Protein AF-A0A2E3DXQ2-F1 (afdb_monomer_lite)

Secondary structure (DSSP, 8-state):
-----S---EEEEEETTTTEEEEEEGGG-EEEE-TTS-EEEEEEEEETTEEEEEEEEPPHHHHHH--

Foldseek 3Di:
DDDDDDDAPWDWFQDPVVNDIDTHHLVQWDWDQDPVRFIWIWHWDQDPNDIDITIGGDDPVRSVVSD

Structure (mmCIF, N/CA/C/O backbone):
data_AF-A0A2E3DXQ2-F1
#
_entry.id   AF-A0A2E3DXQ2-F1
#
loop_
_atom_site.group_PDB
_atom_site.id
_atom_site.type_symbol
_atom_site.label_atom_id
_atom_site.label_alt_id
_atom_site.label_comp_id
_atom_site.label_asym_id
_atom_site.label_entity_id
_atom_site.label_seq_id
_atom_site.pdbx_PDB_ins_code
_atom_site.Cartn_x
_atom_site.Cartn_y
_atom_site.Cartn_z
_atom_site.occupancy
_atom_site.B_iso_or_equiv
_atom_site.auth_seq_id
_atom_site.auth_comp_id
_atom_site.auth_asym_id
_atom_site.auth_atom_id
_atom_site.pdbx_PDB_model_num
ATOM 1 N N . MET A 1 1 ? -18.425 -0.909 10.852 1.00 30.31 1 MET A N 1
ATOM 2 C CA . MET A 1 1 ? -18.834 -1.620 9.623 1.00 30.31 1 MET A CA 1
ATOM 3 C C . MET A 1 1 ? -17.639 -1.616 8.679 1.00 30.31 1 MET A C 1
ATOM 5 O O . MET A 1 1 ? -17.385 -0.596 8.060 1.00 30.31 1 MET A O 1
ATOM 9 N N . PHE A 1 2 ? -16.844 -2.690 8.653 1.00 33.75 2 PHE A N 1
ATOM 10 C CA . PHE A 1 2 ? -15.761 -2.847 7.675 1.00 33.75 2 PHE A CA 1
ATOM 11 C C . PHE A 1 2 ? -16.305 -3.715 6.542 1.00 33.75 2 PHE A C 1
ATOM 13 O O . PHE A 1 2 ? -16.683 -4.863 6.761 1.00 33.75 2 PHE A O 1
ATOM 20 N N . ASN A 1 3 ? -16.455 -3.108 5.368 1.00 32.53 3 ASN A N 1
ATOM 21 C CA . ASN A 1 3 ? -17.051 -3.724 4.193 1.00 32.53 3 ASN A CA 1
ATOM 22 C C . ASN A 1 3 ? -15.981 -4.592 3.508 1.00 32.53 3 ASN A C 1
ATOM 24 O O . ASN A 1 3 ? -15.088 -4.053 2.861 1.00 32.53 3 ASN A O 1
ATOM 28 N N . LEU A 1 4 ? -16.031 -5.917 3.681 1.00 39.44 4 LEU A N 1
ATOM 29 C CA . LEU A 1 4 ? -15.202 -6.852 2.914 1.00 39.44 4 LEU A CA 1
ATOM 30 C C . LEU A 1 4 ? -15.866 -7.071 1.544 1.00 39.44 4 LEU A C 1
ATOM 32 O O . LEU A 1 4 ? -16.759 -7.907 1.393 1.00 39.44 4 LEU A O 1
ATOM 36 N N . GLN A 1 5 ? -15.462 -6.300 0.534 1.00 40.12 5 GLN A N 1
ATOM 37 C CA . GLN A 1 5 ? -15.823 -6.594 -0.850 1.00 40.12 5 GLN A CA 1
ATOM 38 C C . GLN A 1 5 ? -14.898 -7.682 -1.416 1.00 40.12 5 GLN A C 1
ATOM 40 O O . GLN A 1 5 ? -13.705 -7.488 -1.578 1.00 40.12 5 GLN A O 1
ATOM 45 N N . LYS A 1 6 ? -15.506 -8.839 -1.702 1.00 37.59 6 LYS A N 1
ATOM 46 C CA . LYS A 1 6 ? -15.214 -9.785 -2.797 1.00 37.59 6 LYS A CA 1
ATOM 47 C C . LYS A 1 6 ? -13.765 -9.866 -3.329 1.00 37.59 6 LYS A C 1
ATOM 49 O O . LYS A 1 6 ? -13.409 -9.161 -4.263 1.00 37.59 6 LYS A O 1
ATOM 54 N N . GLY A 1 7 ? -13.057 -10.920 -2.920 1.00 39.72 7 GLY A N 1
ATOM 55 C CA . GLY A 1 7 ? -12.378 -11.843 -3.849 1.00 39.72 7 GLY A CA 1
ATOM 56 C C . GLY A 1 7 ? -11.230 -11.323 -4.727 1.00 39.72 7 GLY A C 1
ATOM 57 O O . GLY A 1 7 ? -10.918 -11.981 -5.717 1.00 39.72 7 GLY A O 1
ATOM 58 N N . GLY A 1 8 ? -10.610 -10.190 -4.399 1.00 50.59 8 GLY A N 1
ATOM 59 C CA . GLY A 1 8 ? -9.270 -9.831 -4.875 1.00 50.59 8 GLY A CA 1
ATOM 60 C C . GLY A 1 8 ? -8.203 -10.492 -4.001 1.00 50.59 8 GLY A C 1
ATOM 61 O O . GLY A 1 8 ? -8.449 -10.779 -2.828 1.00 50.59 8 GLY A O 1
ATOM 62 N N . ILE A 1 9 ? -7.017 -10.768 -4.547 1.00 63.69 9 ILE A N 1
ATOM 63 C CA . ILE A 1 9 ? -5.868 -11.115 -3.702 1.00 63.69 9 ILE A CA 1
ATOM 64 C C . ILE A 1 9 ? -5.614 -9.878 -2.828 1.00 63.69 9 ILE A C 1
ATOM 66 O O . ILE A 1 9 ? -5.371 -8.795 -3.345 1.00 63.69 9 ILE A O 1
ATOM 70 N N . ALA A 1 10 ? -5.791 -10.007 -1.514 1.00 74.75 10 ALA A N 1
ATOM 71 C CA . ALA A 1 10 ? -5.596 -8.904 -0.583 1.00 74.75 10 ALA A CA 1
ATOM 72 C C . ALA A 1 10 ? -4.139 -8.880 -0.111 1.00 74.75 10 ALA A C 1
ATOM 74 O O . ALA A 1 10 ? -3.608 -9.888 0.374 1.00 74.75 10 ALA A O 1
ATOM 75 N N . MET A 1 11 ? -3.488 -7.722 -0.203 1.00 87.12 11 MET A N 1
ATOM 76 C CA . MET A 1 11 ? -2.155 -7.521 0.337 1.00 87.12 11 MET A CA 1
ATOM 77 C C . MET A 1 11 ? -2.230 -7.090 1.799 1.00 87.12 11 MET A C 1
ATOM 79 O O . MET A 1 11 ? -2.882 -6.121 2.187 1.00 87.12 11 MET A O 1
ATOM 83 N N . LYS A 1 12 ? -1.503 -7.826 2.639 1.00 89.75 12 LYS A N 1
ATOM 84 C CA . LYS A 1 12 ? -1.390 -7.541 4.068 1.00 89.75 12 LYS A CA 1
ATOM 85 C C . LYS A 1 12 ? -0.279 -6.528 4.328 1.00 89.75 12 LYS A C 1
ATOM 87 O O . LYS A 1 12 ? 0.889 -6.788 4.018 1.00 89.75 12 LYS A O 1
ATOM 92 N N . PHE A 1 13 ? -0.631 -5.413 4.956 1.00 90.69 13 PHE A N 1
ATOM 93 C CA . PHE A 1 13 ? 0.286 -4.387 5.442 1.00 90.69 13 PHE A CA 1
ATOM 94 C C . PHE A 1 13 ? 0.340 -4.431 6.962 1.00 90.69 13 PHE A C 1
ATOM 96 O O . PHE A 1 13 ? -0.687 -4.569 7.618 1.00 90.69 13 PHE A O 1
ATOM 103 N N . TYR A 1 14 ? 1.52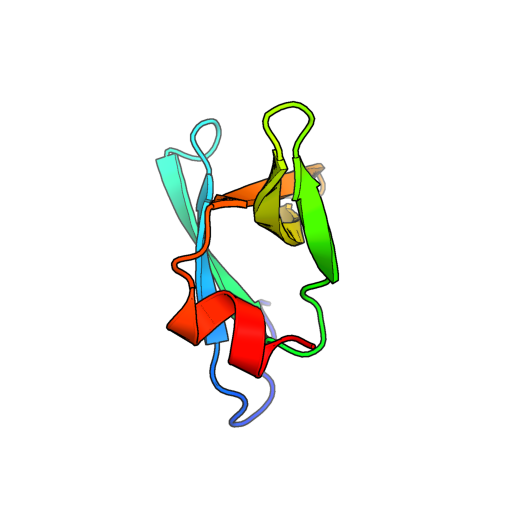8 -4.282 7.543 1.00 87.75 14 TYR A N 1
ATOM 104 C CA . TYR A 1 14 ? 1.658 -4.115 8.987 1.00 87.75 14 TYR A CA 1
ATOM 105 C C . TYR A 1 14 ? 1.798 -2.633 9.327 1.00 87.75 14 TYR A C 1
ATOM 107 O O . TYR A 1 14 ? 2.747 -1.977 8.896 1.00 87.75 14 TYR A O 1
ATOM 115 N N . ASN A 1 15 ? 0.859 -2.099 10.106 1.00 87.38 15 ASN A N 1
ATOM 116 C CA . ASN A 1 15 ? 0.913 -0.723 10.577 1.00 87.38 15 ASN A CA 1
ATOM 117 C C . ASN A 1 15 ? 1.541 -0.679 11.974 1.00 87.38 15 ASN A C 1
ATOM 119 O O . ASN A 1 15 ? 0.963 -1.164 12.947 1.00 87.38 15 ASN A O 1
ATOM 123 N N . LEU A 1 16 ? 2.711 -0.046 12.081 1.00 86.25 16 LEU A N 1
ATOM 124 C CA . LEU A 1 16 ? 3.452 0.077 13.339 1.00 86.25 16 LEU A CA 1
ATOM 125 C C . LEU A 1 16 ? 2.710 0.903 14.403 1.00 86.25 16 LEU A C 1
ATOM 127 O O . LEU A 1 16 ? 2.807 0.582 15.586 1.00 86.25 16 LEU A O 1
ATOM 131 N N . LYS A 1 17 ? 1.960 1.940 14.003 1.00 85.12 17 LYS A N 1
ATOM 132 C CA . LYS A 1 17 ? 1.205 2.799 14.933 1.00 85.12 17 LYS A CA 1
ATOM 133 C C . LYS A 1 17 ? 0.034 2.047 15.554 1.00 85.12 17 LYS A C 1
ATOM 135 O O . LYS A 1 17 ? -0.181 2.128 16.756 1.00 85.12 17 LYS A O 1
ATOM 140 N N . LEU A 1 18 ? -0.679 1.279 14.733 1.00 86.62 18 LEU A N 1
ATOM 141 C CA . LEU A 1 18 ? -1.820 0.477 15.175 1.00 86.62 18 LEU A CA 1
ATOM 142 C C . LEU A 1 18 ? -1.402 -0.857 15.803 1.00 86.62 18 LEU A C 1
ATOM 144 O O . LEU A 1 18 ? -2.221 -1.497 16.457 1.00 86.62 18 LEU A O 1
ATOM 148 N N . ARG A 1 19 ? -0.152 -1.294 15.577 1.00 8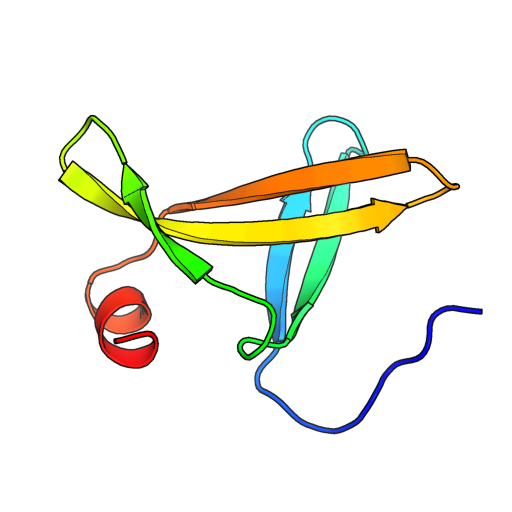7.94 19 ARG A N 1
ATOM 149 C CA . ARG A 1 19 ? 0.368 -2.632 15.922 1.00 87.94 19 ARG A CA 1
ATOM 150 C C . ARG A 1 19 ? -0.528 -3.759 15.406 1.00 87.94 19 ARG A C 1
ATOM 152 O O . ARG A 1 19 ? -0.707 -4.790 16.049 1.00 87.94 19 ARG A O 1
ATOM 159 N N . LYS A 1 20 ? -1.133 -3.532 14.243 1.00 85.88 20 LYS A N 1
ATOM 160 C CA . LYS A 1 20 ? -2.100 -4.430 13.615 1.00 85.88 20 LYS A CA 1
ATOM 161 C C . LYS A 1 20 ? -1.802 -4.542 12.135 1.00 85.88 20 LYS A C 1
ATOM 163 O O . LYS A 1 20 ? -1.226 -3.643 11.519 1.00 85.88 20 LYS A O 1
ATOM 168 N N . SER A 1 21 ? -2.212 -5.672 11.581 1.00 87.44 21 SER A N 1
ATOM 169 C CA . SER A 1 21 ? -2.203 -5.854 10.140 1.00 87.44 21 SER A CA 1
ATOM 170 C C . SER A 1 21 ? -3.490 -5.309 9.540 1.00 87.44 21 SER A C 1
ATOM 172 O O . SER A 1 21 ? -4.560 -5.504 10.113 1.00 87.44 21 SER A O 1
ATOM 174 N N . VAL A 1 22 ? -3.371 -4.653 8.396 1.00 87.75 22 VAL A N 1
ATOM 175 C CA . VAL A 1 22 ? -4.483 -4.170 7.585 1.00 87.75 22 VAL A CA 1
ATOM 176 C C . VAL A 1 22 ? -4.395 -4.875 6.242 1.00 87.75 22 VAL A C 1
ATOM 178 O O . VAL A 1 22 ? -3.337 -4.886 5.612 1.00 87.75 22 VAL A O 1
ATOM 181 N N . GLU A 1 23 ? -5.488 -5.500 5.838 1.00 88.19 23 GLU A N 1
ATOM 182 C CA . GLU A 1 23 ? -5.628 -6.093 4.514 1.00 88.19 23 GLU A CA 1
ATOM 183 C C . GLU A 1 23 ? -6.212 -5.043 3.576 1.00 88.19 23 GLU A C 1
ATOM 185 O O . GLU A 1 23 ? -7.169 -4.351 3.927 1.00 88.19 23 GLU A O 1
ATOM 190 N N . VAL A 1 24 ? -5.585 -4.889 2.415 1.00 86.94 24 VAL A N 1
ATOM 191 C CA . VAL A 1 24 ? -5.972 -3.926 1.383 1.00 86.94 24 VAL A CA 1
ATOM 192 C C . VAL A 1 24 ? -6.042 -4.687 0.066 1.00 86.94 24 VAL A C 1
ATOM 194 O O . VAL A 1 24 ? -5.160 -5.499 -0.207 1.00 86.94 24 VAL A O 1
ATOM 197 N N . ASP A 1 25 ? -7.091 -4.464 -0.721 1.00 84.75 25 ASP A N 1
ATOM 198 C CA . ASP A 1 25 ? -7.211 -5.061 -2.054 1.00 84.75 25 ASP A CA 1
ATOM 199 C C . ASP A 1 25 ? -6.063 -4.559 -2.941 1.00 84.75 25 ASP A C 1
ATOM 201 O O . ASP A 1 25 ? -5.725 -3.375 -2.897 1.00 84.75 25 ASP A O 1
ATOM 205 N N . ASP A 1 26 ? -5.465 -5.437 -3.748 1.00 80.44 26 ASP A N 1
ATOM 206 C CA . ASP A 1 26 ? -4.406 -5.072 -4.694 1.00 80.44 26 ASP A CA 1
ATOM 207 C C . ASP A 1 26 ? -4.814 -3.903 -5.617 1.00 80.44 26 ASP A C 1
ATOM 209 O O . ASP A 1 26 ? -3.960 -3.116 -6.022 1.00 80.44 26 ASP A O 1
ATOM 213 N N . LYS A 1 27 ? -6.112 -3.725 -5.906 1.00 83.19 27 LYS A N 1
ATOM 214 C CA . LYS A 1 27 ? -6.633 -2.584 -6.690 1.00 83.19 27 LYS A CA 1
ATOM 215 C C . LYS A 1 27 ? -6.461 -1.230 -6.000 1.00 83.19 27 LYS A C 1
ATOM 217 O O . LYS A 1 27 ? -6.337 -0.214 -6.678 1.00 83.19 27 LYS A O 1
ATOM 222 N N . ASP A 1 28 ? -6.454 -1.225 -4.671 1.00 85.19 28 ASP A N 1
ATOM 223 C CA . ASP A 1 28 ? -6.280 -0.033 -3.836 1.00 85.19 28 ASP A CA 1
ATOM 224 C C . ASP A 1 28 ? -4.808 0.1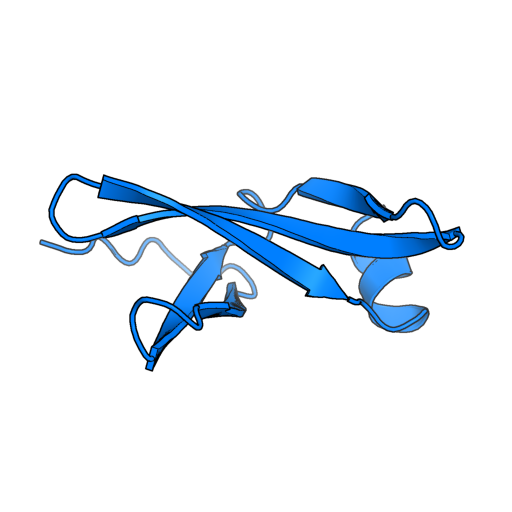64 -3.425 1.00 85.19 28 ASP A C 1
ATOM 226 O O . ASP A 1 28 ? -4.470 1.039 -2.617 1.00 85.19 28 ASP A O 1
ATOM 230 N N . VAL A 1 29 ? -3.909 -0.652 -3.984 1.00 89.19 29 VAL A N 1
ATOM 231 C CA . VAL A 1 29 ? -2.467 -0.583 -3.777 1.00 89.19 29 VAL A CA 1
ATOM 232 C C . VAL A 1 29 ? -1.803 0.098 -4.969 1.00 89.19 29 VAL A C 1
ATOM 234 O O . VAL A 1 29 ? -2.031 -0.228 -6.127 1.00 89.19 29 VAL A O 1
ATOM 237 N N . THR A 1 30 ? -0.907 1.040 -4.687 1.00 90.75 30 THR A N 1
ATOM 238 C CA . THR A 1 30 ? -0.066 1.683 -5.700 1.00 90.75 30 THR A CA 1
ATOM 239 C C . THR A 1 30 ? 1.361 1.158 -5.611 1.00 90.75 30 THR A C 1
ATOM 241 O O . THR A 1 30 ? 1.985 1.234 -4.550 1.00 90.75 30 THR A O 1
ATOM 244 N N . LEU A 1 31 ? 1.920 0.680 -6.724 1.00 90.94 31 LEU A N 1
ATOM 245 C CA . LEU A 1 31 ? 3.346 0.373 -6.812 1.00 90.94 31 LEU A CA 1
ATOM 246 C C . LEU A 1 31 ? 4.160 1.676 -6.821 1.00 90.94 31 LEU A C 1
ATOM 248 O O . LEU A 1 31 ? 3.964 2.547 -7.664 1.00 90.94 31 LEU A O 1
ATOM 252 N N . VAL A 1 32 ? 5.091 1.811 -5.882 1.00 92.62 32 VAL A N 1
ATOM 253 C CA . VAL A 1 32 ? 6.008 2.948 -5.772 1.00 92.62 32 VAL A CA 1
ATOM 254 C C . VAL A 1 32 ? 7.452 2.465 -5.720 1.00 92.62 32 VAL A C 1
ATOM 256 O O . VAL A 1 32 ? 7.767 1.433 -5.128 1.00 92.62 32 VAL A O 1
ATOM 259 N N . THR A 1 33 ? 8.363 3.235 -6.304 1.00 92.88 33 THR A N 1
ATOM 260 C CA . THR A 1 33 ? 9.802 3.019 -6.129 1.00 92.88 33 THR A CA 1
ATOM 261 C C . THR A 1 33 ? 10.292 3.885 -4.977 1.00 92.88 33 THR A C 1
ATOM 263 O O . THR A 1 33 ? 10.165 5.109 -4.996 1.00 92.88 33 THR A O 1
ATOM 266 N N . MET A 1 34 ? 10.837 3.250 -3.942 1.00 89.88 34 MET A N 1
ATOM 267 C CA . MET A 1 34 ? 11.414 3.939 -2.789 1.00 89.88 34 MET A CA 1
ATOM 268 C C . MET A 1 34 ? 12.706 4.676 -3.173 1.00 89.88 34 MET A C 1
ATOM 270 O O . MET A 1 34 ? 13.367 4.326 -4.148 1.00 89.88 34 MET A O 1
ATOM 274 N N . LYS A 1 35 ? 13.138 5.645 -2.352 1.00 90.88 35 LYS A N 1
ATOM 275 C CA . LYS A 1 35 ? 14.392 6.405 -2.570 1.00 90.88 35 LYS A CA 1
ATOM 276 C C . LYS A 1 35 ? 15.650 5.528 -2.690 1.00 90.88 35 LYS A C 1
ATOM 278 O O . LYS A 1 35 ? 16.637 5.957 -3.267 1.00 90.88 35 LYS A O 1
ATOM 283 N N . ASN A 1 36 ? 15.614 4.312 -2.145 1.00 87.94 36 ASN A N 1
ATOM 284 C CA . ASN A 1 36 ? 16.691 3.321 -2.235 1.00 87.94 36 ASN A CA 1
ATOM 285 C C . ASN A 1 36 ? 16.599 2.420 -3.487 1.00 87.94 36 ASN A C 1
ATOM 287 O O . ASN A 1 36 ? 17.277 1.398 -3.547 1.00 87.94 36 ASN A O 1
ATOM 291 N N . GLY A 1 37 ? 15.721 2.738 -4.442 1.00 89.25 37 GLY A N 1
ATOM 292 C CA . GLY A 1 37 ? 15.518 1.979 -5.678 1.00 89.25 37 GLY A CA 1
ATOM 293 C C . GLY A 1 37 ? 14.677 0.709 -5.527 1.00 89.25 37 GLY A C 1
ATOM 294 O O . GLY A 1 37 ? 14.419 0.030 -6.518 1.00 89.25 37 GLY A O 1
ATOM 295 N N . ARG A 1 38 ? 14.221 0.361 -4.316 1.00 91.62 38 ARG A N 1
ATOM 296 C CA . ARG A 1 38 ? 13.428 -0.858 -4.098 1.00 91.62 38 ARG A CA 1
ATOM 297 C C . ARG A 1 38 ? 11.949 -0.624 -4.431 1.00 91.62 38 ARG A C 1
ATOM 299 O O . ARG A 1 38 ? 11.400 0.400 -4.013 1.00 91.62 38 ARG A O 1
ATOM 306 N N . PRO A 1 39 ? 11.281 -1.566 -5.122 1.00 94.00 39 PRO A N 1
ATOM 307 C CA . PRO A 1 39 ? 9.841 -1.502 -5.316 1.00 94.00 39 PRO A CA 1
ATOM 308 C C . PRO A 1 39 ? 9.114 -1.738 -3.989 1.00 94.00 39 PRO A C 1
ATOM 310 O O . PRO A 1 39 ? 9.509 -2.575 -3.172 1.00 94.00 39 PRO A O 1
ATOM 313 N N . ALA A 1 40 ? 8.039 -0.996 -3.773 1.00 93.50 40 ALA A N 1
ATOM 314 C CA . ALA A 1 40 ? 7.177 -1.122 -2.616 1.00 93.50 40 ALA A CA 1
ATOM 315 C C . ALA A 1 40 ? 5.720 -0.899 -3.018 1.00 93.50 40 ALA A C 1
ATOM 317 O O . ALA A 1 40 ? 5.416 -0.093 -3.887 1.00 93.50 40 ALA A O 1
ATOM 318 N N . ALA A 1 41 ? 4.816 -1.586 -2.345 1.00 93.25 41 ALA A N 1
ATOM 319 C CA . ALA A 1 41 ? 3.399 -1.306 -2.380 1.00 93.25 41 ALA A CA 1
ATOM 320 C C . ALA A 1 41 ? 3.090 -0.174 -1.394 1.00 93.25 41 ALA A C 1
ATOM 322 O O . ALA A 1 41 ? 3.544 -0.206 -0.245 1.00 93.25 41 ALA A O 1
ATOM 323 N N . ARG A 1 42 ? 2.317 0.819 -1.828 1.00 92.69 42 ARG A N 1
ATOM 324 C CA . ARG A 1 42 ? 1.756 1.882 -0.995 1.00 92.69 42 ARG A CA 1
ATOM 325 C C . ARG A 1 42 ? 0.249 1.690 -0.908 1.00 92.69 42 ARG A C 1
ATOM 327 O O . ARG A 1 42 ? -0.409 1.572 -1.933 1.00 92.69 42 ARG A O 1
ATOM 334 N N . ALA A 1 43 ? -0.284 1.746 0.303 1.00 92.38 43 ALA A N 1
ATOM 335 C CA . ALA A 1 43 ? -1.718 1.738 0.556 1.00 92.38 43 ALA A CA 1
ATOM 336 C C . ALA A 1 43 ? -2.099 2.871 1.511 1.00 92.38 43 ALA A C 1
ATOM 338 O O . ALA A 1 43 ? -1.292 3.292 2.347 1.00 92.38 43 ALA A O 1
ATOM 339 N N . VAL A 1 44 ? -3.336 3.348 1.409 1.00 89.94 44 VAL A N 1
ATOM 340 C CA . VAL A 1 44 ? -3.933 4.278 2.371 1.00 89.94 44 VAL A CA 1
ATOM 341 C C . VAL A 1 44 ? -5.169 3.613 2.955 1.00 89.94 44 VAL A C 1
ATOM 343 O O . VAL A 1 44 ? -6.081 3.259 2.220 1.00 89.94 44 VAL A O 1
ATOM 346 N N . ALA A 1 45 ? -5.206 3.448 4.275 1.00 85.69 45 ALA A N 1
ATOM 347 C CA . ALA A 1 45 ? -6.364 2.900 4.974 1.00 85.69 45 ALA A CA 1
ATOM 348 C C . ALA A 1 45 ? -6.870 3.887 6.022 1.00 85.69 45 ALA A C 1
ATOM 350 O O . ALA A 1 45 ? -6.075 4.533 6.704 1.00 85.69 45 ALA A O 1
ATOM 351 N N . THR A 1 46 ? -8.189 3.978 6.178 1.00 85.88 46 THR A N 1
ATOM 352 C CA . THR A 1 46 ? -8.801 4.750 7.264 1.00 85.88 46 THR A CA 1
ATOM 353 C C . THR A 1 46 ? -9.142 3.807 8.408 1.00 85.88 46 THR A C 1
ATOM 355 O O . THR A 1 46 ? -9.920 2.872 8.228 1.00 85.88 46 THR A O 1
ATOM 358 N N . VAL A 1 47 ? -8.563 4.043 9.582 1.00 82.19 47 VAL A N 1
ATOM 359 C CA . VAL A 1 47 ? -8.836 3.279 10.806 1.00 82.19 47 VAL A CA 1
ATOM 360 C C . VAL A 1 47 ? -9.207 4.273 11.899 1.00 82.19 47 VAL A C 1
ATOM 362 O O . VAL A 1 47 ? -8.494 5.252 12.101 1.00 82.19 47 VAL A O 1
ATOM 365 N N . ASP A 1 48 ? -10.350 4.059 12.553 1.00 84.00 48 ASP A N 1
ATOM 366 C CA . ASP A 1 48 ? -10.868 4.921 13.629 1.00 84.00 48 ASP A CA 1
ATOM 367 C C . ASP A 1 48 ? -10.972 6.412 13.238 1.00 84.00 48 ASP A C 1
ATOM 369 O O . ASP A 1 48 ? -10.694 7.314 14.023 1.00 84.00 48 ASP A O 1
ATOM 373 N N . GLY A 1 49 ? -11.343 6.679 11.979 1.00 85.81 49 GLY A N 1
ATOM 374 C CA . GLY A 1 49 ? -11.466 8.036 11.429 1.00 85.81 49 GLY A CA 1
ATOM 375 C C . GLY A 1 49 ? -10.137 8.706 11.056 1.00 85.81 49 GLY A C 1
ATOM 376 O O . GLY A 1 49 ? -10.142 9.830 10.561 1.00 85.81 49 GLY A O 1
ATOM 377 N N . GLN A 1 50 ? -9.002 8.028 11.241 1.00 86.50 50 GLN A N 1
ATOM 378 C CA . GLN A 1 50 ? -7.679 8.528 10.870 1.0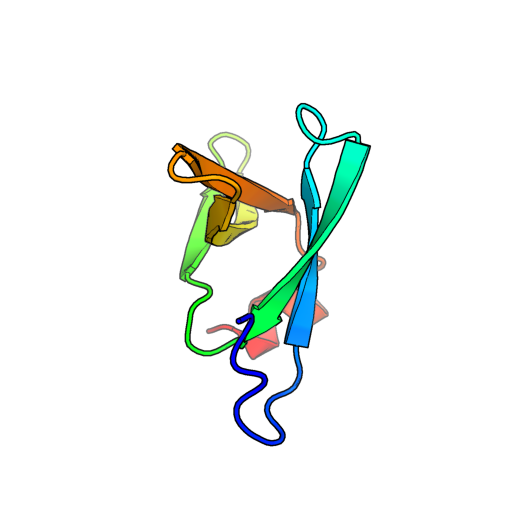0 86.50 50 GLN A CA 1
ATOM 379 C C . GLN A 1 50 ? -7.132 7.798 9.645 1.00 86.50 50 GLN A C 1
ATOM 381 O O . GLN A 1 50 ? -7.209 6.574 9.542 1.00 86.50 50 GLN A O 1
ATOM 386 N N . GLN A 1 51 ? -6.542 8.550 8.716 1.00 88.00 51 GLN A N 1
ATOM 387 C CA . GLN A 1 51 ? -5.874 7.978 7.551 1.00 88.00 51 GLN A CA 1
ATOM 388 C C . GLN A 1 51 ? -4.444 7.554 7.881 1.00 88.00 51 GLN A C 1
ATOM 390 O O . GLN A 1 51 ? -3.636 8.322 8.405 1.00 88.00 51 GLN A O 1
ATOM 395 N N . TYR A 1 52 ? -4.112 6.330 7.493 1.00 88.31 52 TYR A N 1
ATOM 396 C CA . TYR A 1 52 ? -2.799 5.738 7.644 1.00 88.31 52 TYR A CA 1
ATOM 397 C C . TYR A 1 52 ? -2.248 5.366 6.276 1.00 88.31 52 TYR A C 1
ATOM 399 O O . TYR A 1 52 ? -2.781 4.497 5.591 1.00 88.31 52 TYR A O 1
ATOM 407 N N . THR A 1 53 ? -1.142 6.006 5.897 1.00 89.62 53 THR A N 1
ATOM 408 C CA . THR A 1 53 ? -0.351 5.563 4.748 1.00 89.62 53 THR A CA 1
ATOM 409 C C . THR A 1 53 ? 0.591 4.455 5.195 1.00 89.62 53 THR A C 1
ATOM 411 O O . THR A 1 53 ? 1.337 4.613 6.163 1.00 89.62 53 THR A O 1
ATOM 414 N N . MET A 1 54 ? 0.557 3.338 4.483 1.00 91.25 54 MET A N 1
ATOM 415 C CA . MET A 1 54 ? 1.368 2.159 4.744 1.00 91.25 54 MET A CA 1
ATOM 416 C C . MET A 1 54 ? 2.220 1.852 3.524 1.00 91.25 54 MET A C 1
ATOM 418 O O . MET A 1 54 ? 1.802 2.063 2.385 1.00 91.25 54 MET A O 1
ATOM 422 N N . PHE A 1 55 ? 3.414 1.331 3.784 1.00 91.31 55 PHE A N 1
ATOM 423 C CA . PHE A 1 55 ? 4.326 0.873 2.753 1.00 91.31 55 PHE A CA 1
ATOM 424 C C . PHE A 1 55 ? 4.770 -0.547 3.068 1.00 91.31 55 PHE A C 1
ATOM 426 O O . PHE A 1 55 ? 5.126 -0.853 4.207 1.00 91.31 55 PHE A O 1
ATOM 433 N N . ARG A 1 56 ? 4.792 -1.400 2.050 1.00 90.25 56 ARG A N 1
ATOM 434 C CA . ARG A 1 56 ? 5.351 -2.746 2.124 1.00 90.25 56 ARG A CA 1
ATOM 435 C C . ARG A 1 56 ? 6.377 -2.891 1.020 1.00 90.25 56 ARG A C 1
ATOM 437 O O . ARG A 1 56 ? 6.046 -2.762 -0.151 1.00 90.25 56 ARG A O 1
ATOM 444 N N . ILE A 1 57 ? 7.627 -3.145 1.391 1.00 91.69 57 ILE A N 1
ATOM 445 C CA . ILE A 1 57 ? 8.664 -3.438 0.403 1.00 91.69 57 ILE A CA 1
ATOM 446 C C . ILE A 1 57 ? 8.323 -4.769 -0.261 1.00 91.69 57 ILE A C 1
ATOM 448 O O . ILE A 1 57 ? 7.997 -5.735 0.428 1.00 91.69 57 ILE A O 1
ATOM 452 N N . LEU A 1 58 ? 8.408 -4.801 -1.585 1.00 89.94 58 LEU A N 1
ATOM 453 C CA . LEU A 1 58 ? 8.065 -5.969 -2.377 1.00 89.94 58 LEU A CA 1
ATOM 454 C C . LEU A 1 58 ? 9.323 -6.730 -2.782 1.00 89.94 58 LEU A C 1
ATOM 456 O O . LEU A 1 58 ? 10.388 -6.146 -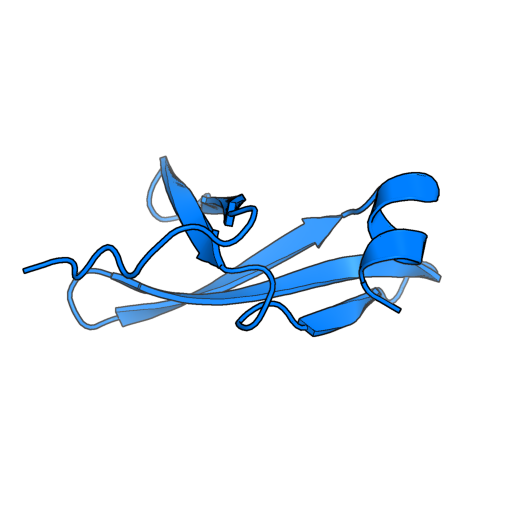3.020 1.00 89.94 58 LEU A O 1
ATOM 460 N N . GLY A 1 59 ? 9.187 -8.049 -2.887 1.00 88.94 59 GLY A N 1
ATOM 461 C CA . GLY A 1 59 ? 10.134 -8.858 -3.648 1.00 88.94 59 GLY A CA 1
ATOM 462 C C . GLY A 1 59 ? 9.998 -8.606 -5.154 1.00 88.94 59 GLY A C 1
ATOM 463 O O . GLY A 1 59 ? 9.003 -8.052 -5.616 1.00 88.94 59 GLY A O 1
ATOM 464 N N . LYS A 1 60 ? 10.978 -9.066 -5.943 1.00 84.06 60 LYS A N 1
ATOM 465 C CA . LYS A 1 60 ? 10.958 -8.933 -7.413 1.00 84.06 60 LYS A CA 1
ATOM 466 C C . LYS A 1 60 ? 9.676 -9.520 -8.030 1.00 84.06 60 LYS A C 1
ATOM 468 O O . LYS A 1 60 ? 8.983 -8.830 -8.761 1.00 84.06 60 LYS A O 1
ATOM 473 N N . ALA A 1 61 ? 9.323 -10.749 -7.645 1.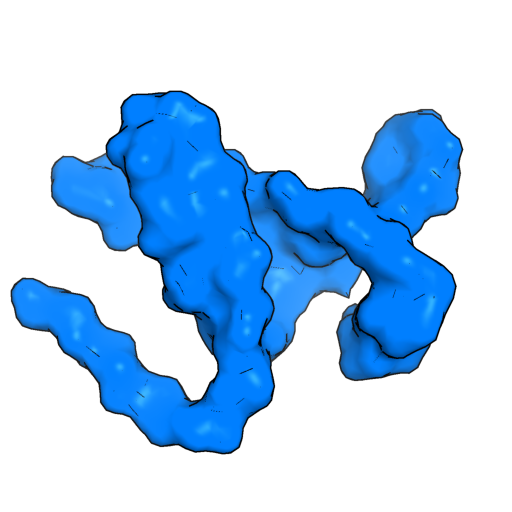00 85.31 61 ALA A N 1
ATOM 474 C CA . ALA A 1 61 ? 8.142 -11.447 -8.157 1.00 85.31 61 ALA A CA 1
ATOM 475 C C . ALA A 1 61 ? 6.804 -10.806 -7.745 1.00 85.31 61 ALA A C 1
ATOM 477 O O . ALA A 1 61 ? 5.830 -10.920 -8.477 1.00 85.31 61 ALA A O 1
ATOM 478 N N . GLU A 1 62 ? 6.732 -10.155 -6.579 1.00 84.19 62 GLU A N 1
ATOM 479 C CA . GLU A 1 62 ? 5.524 -9.427 -6.162 1.00 84.19 62 GLU A CA 1
ATOM 480 C C . GLU A 1 62 ? 5.411 -8.090 -6.899 1.00 84.19 62 GLU A C 1
ATOM 482 O O . GLU A 1 62 ? 4.329 -7.725 -7.344 1.00 84.19 62 GLU A O 1
ATOM 487 N N . ALA A 1 63 ? 6.531 -7.383 -7.074 1.00 84.75 63 ALA A N 1
ATOM 488 C CA . ALA A 1 63 ? 6.564 -6.137 -7.829 1.00 84.75 63 ALA A CA 1
ATOM 489 C C . ALA A 1 63 ? 6.154 -6.341 -9.292 1.00 84.75 63 ALA A C 1
ATOM 491 O O . ALA A 1 63 ? 5.428 -5.517 -9.833 1.00 84.75 63 ALA A O 1
ATOM 492 N N . ASP A 1 64 ? 6.574 -7.444 -9.917 1.00 84.38 64 ASP A N 1
ATOM 493 C CA . ASP A 1 64 ? 6.210 -7.758 -11.301 1.00 84.38 64 ASP A CA 1
ATOM 494 C C . ASP A 1 64 ? 4.714 -8.082 -11.480 1.00 84.38 64 ASP A C 1
ATOM 496 O O . ASP A 1 64 ? 4.203 -7.922 -12.580 1.00 84.38 64 ASP A O 1
ATOM 500 N N . LYS A 1 65 ? 3.993 -8.480 -10.419 1.00 81.38 65 LYS A N 1
ATOM 501 C CA . LYS A 1 65 ? 2.531 -8.698 -10.460 1.00 81.38 65 LYS A CA 1
ATOM 502 C C . LYS A 1 65 ? 1.710 -7.409 -10.361 1.00 81.38 65 LYS A C 1
ATOM 504 O O . LYS A 1 65 ? 0.527 -7.435 -10.673 1.00 81.38 65 LYS A O 1
ATOM 509 N N . LEU A 1 66 ? 2.322 -6.330 -9.869 1.00 76.12 66 LEU A N 1
ATOM 510 C CA . LEU A 1 66 ? 1.691 -5.024 -9.642 1.00 76.12 66 LEU A CA 1
ATOM 511 C C . LEU A 1 66 ? 2.074 -3.981 -10.707 1.00 76.12 66 LEU A C 1
ATOM 513 O O . LEU A 1 66 ? 1.689 -2.818 -10.580 1.00 76.12 66 LEU A O 1
ATOM 517 N N . LYS A 1 67 ? 2.879 -4.372 -11.700 1.00 71.06 67 LYS A N 1
ATOM 518 C CA . LYS A 1 67 ? 3.121 -3.590 -12.919 1.00 71.06 67 LYS A CA 1
ATOM 519 C C . LYS A 1 67 ? 1.978 -3.795 -13.900 1.00 71.06 67 LYS A C 1
ATOM 521 O O . LYS A 1 67 ? 1.659 -2.808 -14.593 1.00 71.06 67 LYS A O 1
#

Sequence (67 aa):
MFNLQKGGIAMKFYNLKLRKSVEVDDKDVTLVTMKNGRPAARAVATVDGQQYTMFRILGKAEADKLK

pLDDT: mean 81.09, std 16.77, range [30.31, 94.0]

Radius of gyration: 12.26 Å; chains: 1; bounding box: 36×20×29 Å